Protein AF-A0A9D6H057-F1 (afdb_monomer_lite)

Structure (mmCIF, N/CA/C/O backbone):
data_AF-A0A9D6H057-F1
#
_entry.id   AF-A0A9D6H057-F1
#
loop_
_atom_site.group_PDB
_atom_site.id
_atom_site.type_symbol
_atom_site.label_atom_id
_atom_site.label_alt_id
_atom_site.label_comp_id
_atom_site.label_asym_id
_atom_site.label_entity_id
_atom_site.label_seq_id
_atom_site.pdbx_PDB_ins_code
_atom_site.Cartn_x
_atom_site.Cartn_y
_atom_site.Cartn_z
_atom_site.occupancy
_atom_site.B_iso_or_equiv
_atom_site.auth_seq_id
_atom_site.auth_comp_id
_atom_site.auth_asym_id
_atom_site.auth_atom_id
_atom_site.pdbx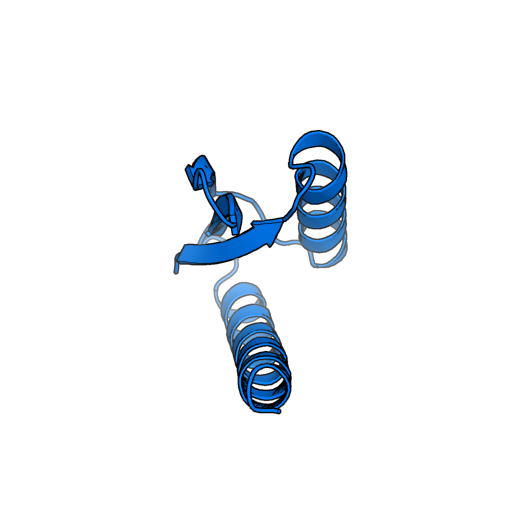_PDB_model_num
ATOM 1 N N . MET A 1 1 ? 3.099 2.737 10.962 1.00 73.69 1 MET A N 1
ATOM 2 C CA . MET A 1 1 ? 4.013 1.979 10.084 1.00 73.69 1 MET A CA 1
ATOM 3 C C . MET A 1 1 ? 3.884 2.493 8.664 1.00 73.69 1 MET A C 1
ATOM 5 O O . MET A 1 1 ? 2.777 2.857 8.271 1.00 73.69 1 MET A O 1
ATOM 9 N N . THR A 1 2 ? 5.003 2.544 7.943 1.00 83.12 2 THR A N 1
ATOM 10 C CA . THR A 1 2 ? 5.072 2.973 6.541 1.00 83.12 2 THR A CA 1
ATOM 11 C C . THR A 1 2 ? 5.619 1.816 5.717 1.00 83.12 2 THR A C 1
ATOM 13 O O . THR A 1 2 ? 6.627 1.226 6.096 1.00 83.12 2 THR A O 1
ATOM 16 N N . TYR A 1 3 ? 4.957 1.506 4.610 1.00 85.12 3 TYR A N 1
ATOM 17 C CA . TYR A 1 3 ? 5.294 0.427 3.689 1.00 85.12 3 TYR A CA 1
ATOM 18 C C . TYR A 1 3 ? 5.765 1.020 2.363 1.00 85.12 3 TYR A C 1
ATOM 20 O O . TYR A 1 3 ? 5.324 2.105 1.982 1.00 85.12 3 TYR A O 1
ATOM 28 N N . CYS A 1 4 ? 6.666 0.326 1.671 1.00 84.88 4 CYS A N 1
ATOM 29 C CA . CYS A 1 4 ? 7.230 0.764 0.397 1.00 84.88 4 CYS A CA 1
ATOM 30 C C . CYS A 1 4 ? 7.230 -0.398 -0.596 1.00 84.88 4 CYS A C 1
ATOM 32 O O . CYS A 1 4 ? 7.616 -1.510 -0.241 1.00 84.88 4 CYS A O 1
ATOM 34 N N . CYS A 1 5 ? 6.826 -0.126 -1.832 1.00 82.06 5 CYS A N 1
ATOM 35 C CA . CYS A 1 5 ? 6.944 -1.051 -2.953 1.00 82.06 5 CYS A CA 1
ATOM 36 C C . CYS A 1 5 ? 7.421 -0.299 -4.198 1.00 82.06 5 CYS A C 1
ATOM 38 O O . CYS A 1 5 ? 7.119 0.882 -4.372 1.00 82.06 5 CYS A O 1
ATOM 40 N N . THR A 1 6 ? 8.190 -0.971 -5.048 1.00 85.38 6 THR A N 1
ATOM 41 C CA . THR A 1 6 ? 8.638 -0.442 -6.338 1.00 85.38 6 THR A CA 1
ATOM 42 C C . THR A 1 6 ? 7.739 -0.972 -7.450 1.00 85.38 6 THR A C 1
ATOM 44 O O . THR A 1 6 ? 7.299 -2.120 -7.428 1.00 85.38 6 THR A O 1
ATOM 47 N N . CYS A 1 7 ? 7.427 -0.126 -8.425 1.00 85.12 7 CYS A N 1
ATOM 48 C CA . CYS A 1 7 ? 6.597 -0.480 -9.572 1.00 85.12 7 CYS A CA 1
ATOM 49 C C . CYS A 1 7 ? 7.064 0.269 -10.824 1.00 85.12 7 CYS A C 1
ATOM 51 O O . CYS A 1 7 ? 7.700 1.316 -10.727 1.00 85.12 7 CYS A O 1
ATOM 53 N N . ARG A 1 8 ? 6.752 -0.254 -12.015 1.00 86.94 8 ARG A N 1
ATOM 54 C CA . ARG A 1 8 ? 7.029 0.452 -13.280 1.00 86.94 8 ARG A CA 1
ATOM 55 C C . ARG A 1 8 ? 5.930 1.441 -13.655 1.00 86.94 8 ARG A C 1
ATOM 57 O O . ARG A 1 8 ? 6.234 2.463 -14.257 1.00 86.94 8 ARG A O 1
ATOM 64 N N . ASP A 1 9 ? 4.690 1.145 -13.267 1.00 87.75 9 ASP A N 1
ATOM 65 C CA . ASP A 1 9 ? 3.531 2.001 -13.497 1.00 87.75 9 ASP A CA 1
ATOM 66 C C . ASP A 1 9 ? 2.758 2.237 -12.181 1.00 87.75 9 ASP A C 1
ATOM 68 O O . ASP A 1 9 ? 2.079 1.331 -11.678 1.00 87.75 9 ASP A O 1
ATOM 72 N N . PRO A 1 10 ? 2.846 3.444 -11.594 1.00 87.50 10 PRO A N 1
ATOM 73 C CA . PRO A 1 10 ? 2.150 3.766 -10.358 1.00 87.50 10 PRO A CA 1
ATOM 74 C C . PRO A 1 10 ? 0.636 3.916 -10.559 1.00 87.50 10 PRO A C 1
ATOM 76 O O . PRO A 1 10 ? -0.108 3.730 -9.596 1.00 87.50 10 PRO A O 1
ATOM 79 N N . LEU A 1 11 ? 0.161 4.216 -11.776 1.00 88.88 11 LEU A N 1
ATOM 80 C CA . LEU A 1 11 ? -1.269 4.361 -12.066 1.00 88.88 11 LEU A CA 1
ATOM 81 C C . LEU A 1 11 ? -1.995 3.017 -12.019 1.00 88.88 11 LEU A C 1
ATOM 83 O O . LEU A 1 11 ? -3.174 2.975 -11.681 1.00 88.88 11 LEU A O 1
ATOM 87 N N . GLU A 1 12 ? -1.293 1.920 -12.295 1.00 88.38 12 GLU A N 1
ATOM 88 C CA . GLU A 1 12 ? -1.826 0.569 -12.134 1.00 88.38 12 GLU A CA 1
ATOM 89 C C . GLU A 1 12 ? -1.621 0.033 -10.706 1.00 88.38 12 GLU A C 1
ATOM 91 O O . GLU A 1 12 ? -2.507 -0.611 -10.134 1.00 88.38 12 GLU A O 1
ATOM 96 N N . ALA A 1 13 ? -0.461 0.312 -10.102 1.00 86.56 13 ALA A N 1
ATOM 97 C CA . ALA A 1 13 ? -0.105 -0.215 -8.787 1.00 86.56 13 ALA A CA 1
ATOM 98 C C . ALA A 1 13 ? -0.948 0.390 -7.653 1.00 86.56 13 ALA A C 1
ATOM 100 O O . ALA A 1 13 ? -1.429 -0.335 -6.779 1.00 86.56 13 ALA A O 1
ATOM 101 N N . VAL A 1 14 ? -1.166 1.708 -7.665 1.00 89.56 14 VAL A N 1
ATOM 102 C CA . VAL A 1 14 ? -1.874 2.410 -6.584 1.00 89.56 14 VAL A CA 1
ATOM 103 C C . VAL A 1 14 ? -3.321 1.926 -6.423 1.00 89.56 14 VAL A C 1
ATOM 105 O O . VAL A 1 14 ? -3.681 1.567 -5.300 1.00 89.56 14 VAL A O 1
ATOM 108 N N . PRO A 1 15 ? -4.157 1.828 -7.477 1.00 91.06 15 PRO A N 1
ATOM 109 C CA . PRO A 1 15 ? -5.519 1.313 -7.340 1.00 91.06 15 PRO A CA 1
ATOM 110 C C . PRO A 1 15 ? -5.573 -0.109 -6.778 1.00 91.06 15 PRO A C 1
ATOM 112 O O . PRO A 1 15 ? -6.443 -0.409 -5.963 1.00 91.06 15 PRO A O 1
ATOM 115 N N . ARG A 1 16 ? -4.625 -0.976 -7.160 1.00 88.88 16 ARG A N 1
ATOM 116 C CA . ARG A 1 16 ? -4.536 -2.349 -6.640 1.00 88.88 16 ARG A CA 1
ATOM 117 C C . ARG A 1 16 ? -4.203 -2.369 -5.149 1.00 88.88 16 ARG A C 1
ATOM 119 O O . ARG A 1 16 ? -4.823 -3.123 -4.403 1.00 88.88 16 ARG A O 1
ATOM 126 N N . ILE A 1 17 ? -3.272 -1.519 -4.708 1.00 87.44 17 ILE A N 1
ATOM 127 C CA . ILE A 1 17 ? -2.946 -1.352 -3.284 1.00 87.44 17 ILE A CA 1
ATOM 128 C C . ILE A 1 17 ? -4.183 -0.864 -2.526 1.00 87.44 17 ILE A C 1
ATOM 130 O O . ILE A 1 17 ? -4.550 -1.453 -1.512 1.00 87.44 17 ILE A O 1
ATOM 134 N N . LEU A 1 18 ? -4.864 0.168 -3.029 1.00 89.50 18 LEU A N 1
ATOM 135 C CA . LEU A 1 18 ? -6.062 0.714 -2.388 1.00 89.50 18 LEU A CA 1
ATOM 136 C C . LEU A 1 18 ? -7.196 -0.317 -2.296 1.00 89.50 18 LEU A C 1
ATOM 138 O O . LEU A 1 18 ? -7.825 -0.428 -1.244 1.00 89.50 18 LEU A O 1
ATOM 142 N N . ASP A 1 19 ? -7.439 -1.101 -3.351 1.00 90.00 19 ASP A N 1
ATOM 143 C CA . ASP A 1 19 ? -8.458 -2.157 -3.326 1.00 90.00 19 ASP A CA 1
ATOM 144 C C . ASP A 1 19 ? -8.092 -3.274 -2.337 1.00 90.00 19 ASP A C 1
ATOM 146 O O . ASP A 1 19 ? -8.949 -3.716 -1.569 1.00 90.00 19 ASP A O 1
ATOM 150 N N . ALA A 1 20 ? -6.819 -3.680 -2.279 1.00 85.81 20 ALA A N 1
ATOM 151 C CA . ALA A 1 20 ? -6.343 -4.663 -1.308 1.00 85.81 20 ALA A CA 1
ATOM 152 C C . ALA A 1 20 ? -6.532 -4.176 0.136 1.00 85.81 20 ALA A C 1
ATOM 154 O O . ALA A 1 20 ? -7.081 -4.905 0.965 1.00 85.81 20 ALA A O 1
ATOM 155 N N . LEU A 1 21 ? -6.149 -2.931 0.432 1.00 87.75 21 LEU A N 1
ATOM 156 C CA . LEU A 1 21 ? -6.357 -2.331 1.751 1.00 87.75 21 LEU A CA 1
ATOM 157 C C . LEU A 1 21 ? -7.846 -2.286 2.107 1.00 87.75 21 LEU A C 1
ATOM 159 O O . LEU A 1 21 ? -8.226 -2.713 3.196 1.00 87.75 21 LEU A O 1
ATOM 163 N N . ARG A 1 22 ? -8.703 -1.879 1.163 1.00 88.19 22 ARG A N 1
ATOM 164 C CA . ARG A 1 22 ? -10.157 -1.839 1.361 1.00 88.19 22 ARG A CA 1
ATOM 165 C C . ARG A 1 22 ? -10.743 -3.218 1.667 1.00 88.19 22 ARG A C 1
ATOM 167 O O . ARG A 1 22 ? -11.545 -3.335 2.589 1.00 88.19 22 ARG A O 1
ATOM 174 N N . ARG A 1 23 ? -10.335 -4.266 0.940 1.00 86.56 23 ARG A N 1
ATOM 175 C CA . ARG A 1 23 ? -10.780 -5.655 1.189 1.00 86.56 23 ARG A CA 1
ATOM 176 C C . ARG A 1 23 ? -10.353 -6.178 2.556 1.00 86.56 23 ARG A C 1
ATOM 178 O O . ARG A 1 23 ? -11.048 -7.006 3.133 1.00 86.56 23 ARG A O 1
ATOM 185 N N . LEU A 1 24 ? -9.227 -5.691 3.069 1.00 84.00 24 LEU A N 1
ATOM 186 C CA . LEU A 1 24 ? -8.713 -6.029 4.395 1.00 84.00 24 LEU A CA 1
ATOM 187 C C . LEU A 1 24 ? -9.291 -5.140 5.508 1.00 84.00 24 LEU A C 1
ATOM 189 O O . LEU A 1 24 ? -8.940 -5.322 6.672 1.00 84.00 24 LEU A O 1
ATOM 193 N N . GLY A 1 25 ? -10.165 -4.186 5.167 1.00 86.69 25 GLY A N 1
ATOM 194 C CA . GLY A 1 25 ? -10.721 -3.222 6.115 1.00 86.69 25 GLY A CA 1
ATOM 195 C C . GLY A 1 25 ? -9.696 -2.206 6.622 1.00 86.69 25 GLY A C 1
ATOM 196 O O . GLY A 1 25 ? -9.911 -1.592 7.655 1.00 86.69 25 GLY A O 1
ATOM 197 N N . LEU A 1 26 ? -8.573 -2.022 5.930 1.00 88.19 26 LEU A N 1
ATOM 198 C CA . LEU A 1 26 ? -7.508 -1.113 6.341 1.00 88.19 26 LEU A CA 1
ATOM 199 C C . LEU A 1 26 ? -7.722 0.266 5.721 1.00 88.19 26 LEU A C 1
ATOM 201 O O . LEU A 1 26 ? -7.873 0.408 4.507 1.00 88.19 26 LEU A O 1
ATOM 205 N N . ALA A 1 27 ? -7.674 1.301 6.555 1.00 87.62 27 ALA A N 1
ATOM 206 C CA . ALA A 1 27 ? -7.727 2.679 6.089 1.00 87.62 27 ALA A CA 1
ATOM 207 C C . ALA A 1 27 ? -6.320 3.212 5.786 1.00 87.62 27 ALA A C 1
ATOM 209 O O . ALA A 1 27 ? -5.395 3.078 6.590 1.00 87.62 27 ALA A O 1
ATOM 210 N N . LEU A 1 28 ? -6.171 3.863 4.635 1.00 89.69 28 LEU A N 1
ATOM 211 C CA . LEU A 1 28 ? -4.958 4.577 4.256 1.00 89.69 28 LEU A CA 1
ATOM 212 C C . LEU A 1 28 ? -4.877 5.907 5.024 1.00 89.69 28 LEU A C 1
ATOM 214 O O . LEU A 1 28 ? -5.840 6.668 5.054 1.00 89.69 28 LEU A O 1
ATOM 218 N N . LYS A 1 29 ? -3.722 6.203 5.622 1.00 90.88 29 LYS A N 1
ATOM 219 C CA . LYS A 1 29 ? -3.430 7.489 6.273 1.00 90.88 29 LYS A CA 1
ATOM 220 C C . LYS A 1 29 ? -2.673 8.442 5.351 1.00 90.88 29 LYS A C 1
ATOM 222 O O . LYS A 1 29 ? -2.942 9.636 5.353 1.00 90.88 29 LYS A O 1
ATOM 227 N N . ALA A 1 30 ? -1.699 7.925 4.610 1.00 91.69 30 ALA A N 1
ATOM 228 C CA . ALA A 1 30 ? -0.886 8.712 3.691 1.00 91.69 30 ALA A CA 1
ATOM 229 C C . ALA A 1 30 ? -0.416 7.843 2.525 1.00 91.69 30 ALA A C 1
ATOM 231 O O . ALA A 1 30 ? -0.168 6.651 2.708 1.00 91.69 30 ALA A O 1
ATOM 232 N N . LEU A 1 31 ? -0.261 8.457 1.356 1.00 92.44 31 LEU A N 1
ATOM 233 C CA . LEU A 1 31 ? 0.293 7.851 0.151 1.00 92.44 31 LEU A CA 1
ATOM 234 C C . LEU A 1 31 ? 1.250 8.856 -0.489 1.00 92.44 31 LEU A C 1
ATOM 236 O O . LEU A 1 31 ? 0.907 10.024 -0.653 1.00 92.44 31 LEU A O 1
ATOM 240 N N . GLN A 1 32 ? 2.435 8.392 -0.851 1.00 93.19 32 GLN A N 1
ATOM 241 C CA . GLN A 1 32 ? 3.451 9.155 -1.550 1.00 93.19 32 GLN A CA 1
ATOM 242 C C . GLN A 1 32 ? 3.989 8.306 -2.696 1.00 93.19 32 GLN A C 1
ATOM 244 O O . GLN A 1 32 ? 4.231 7.111 -2.537 1.00 93.19 32 GLN A O 1
ATOM 249 N N . ILE A 1 33 ? 4.183 8.933 -3.849 1.00 92.12 33 ILE A N 1
ATOM 250 C CA . ILE A 1 33 ? 4.768 8.300 -5.026 1.00 92.12 33 ILE A CA 1
ATOM 251 C C . ILE A 1 33 ? 6.014 9.102 -5.369 1.00 92.12 33 ILE A C 1
ATOM 253 O O . ILE A 1 33 ? 5.953 10.322 -5.505 1.00 92.12 33 ILE A O 1
ATOM 257 N N . GLU A 1 34 ? 7.142 8.420 -5.476 1.00 91.44 34 GLU A N 1
ATOM 258 C CA . GLU A 1 34 ? 8.436 9.013 -5.783 1.00 91.44 34 GLU A CA 1
ATOM 259 C C . GLU A 1 34 ? 8.986 8.351 -7.043 1.00 91.44 34 GLU A C 1
ATOM 261 O O . GLU A 1 34 ? 8.992 7.126 -7.153 1.00 91.44 34 GLU A O 1
ATOM 266 N N . SER A 1 35 ? 9.422 9.150 -8.015 1.00 89.12 35 SER A N 1
ATOM 267 C CA . SER A 1 35 ? 10.120 8.616 -9.184 1.00 89.12 35 SER A CA 1
ATOM 268 C C . SER A 1 35 ? 11.533 8.208 -8.778 1.00 89.12 35 SER A C 1
ATOM 270 O O . SER A 1 35 ? 12.305 9.024 -8.273 1.00 89.12 35 SER A O 1
ATOM 272 N N . CYS A 1 36 ? 11.874 6.946 -9.007 1.00 83.50 36 CYS A N 1
ATOM 273 C CA . CYS A 1 36 ? 13.214 6.407 -8.846 1.00 83.50 36 CYS A CA 1
ATOM 274 C C . CYS A 1 36 ? 13.762 6.122 -10.243 1.00 83.50 36 CYS A C 1
ATOM 276 O O . CYS A 1 36 ? 13.532 5.043 -10.778 1.00 83.50 36 CYS A O 1
ATOM 278 N N . GLN A 1 37 ? 14.474 7.096 -10.818 1.00 70.62 37 GLN A N 1
ATOM 279 C CA . GLN A 1 37 ? 14.915 7.140 -12.222 1.00 70.62 37 GLN A CA 1
ATOM 280 C C . GLN A 1 37 ? 15.246 5.772 -12.849 1.00 70.62 37 GLN A C 1
ATOM 282 O O . GLN A 1 37 ? 14.681 5.426 -13.881 1.00 70.62 37 GLN A O 1
ATOM 287 N N . GLU A 1 38 ? 16.103 4.969 -12.211 1.00 70.94 38 GLU A N 1
ATOM 288 C CA . GLU A 1 38 ? 16.553 3.679 -12.760 1.00 70.94 38 GLU A CA 1
ATOM 289 C C . GLU A 1 38 ? 15.672 2.470 -12.396 1.00 70.94 38 GLU A C 1
ATOM 291 O O . GLU A 1 38 ? 15.813 1.402 -12.985 1.00 70.94 38 GLU A O 1
ATOM 296 N N . ARG A 1 39 ? 14.755 2.604 -11.430 1.00 69.62 39 ARG A N 1
ATOM 297 C CA . ARG A 1 39 ? 13.947 1.494 -10.880 1.00 69.62 39 ARG A CA 1
ATOM 298 C C . ARG A 1 39 ? 12.432 1.681 -11.035 1.00 69.62 39 ARG A C 1
ATOM 300 O O . ARG A 1 39 ? 11.665 0.853 -10.545 1.00 69.62 39 ARG A O 1
ATOM 307 N N . GLY A 1 40 ? 11.995 2.740 -11.719 1.00 86.62 40 GLY A N 1
ATOM 308 C CA . GLY A 1 40 ? 10.584 3.082 -11.907 1.00 86.62 40 GLY A CA 1
ATOM 309 C C . GLY A 1 40 ? 10.079 4.040 -10.830 1.00 86.62 40 GLY A C 1
ATOM 310 O O . GLY A 1 40 ? 10.591 5.144 -10.685 1.00 86.62 40 GLY A O 1
ATOM 311 N N . TYR A 1 41 ? 9.061 3.640 -10.077 1.00 88.56 41 TYR A N 1
ATOM 312 C CA . TYR A 1 41 ? 8.404 4.459 -9.062 1.00 88.56 41 TYR A CA 1
ATOM 313 C C . TYR A 1 41 ? 8.353 3.723 -7.728 1.00 88.56 41 TYR A C 1
ATOM 3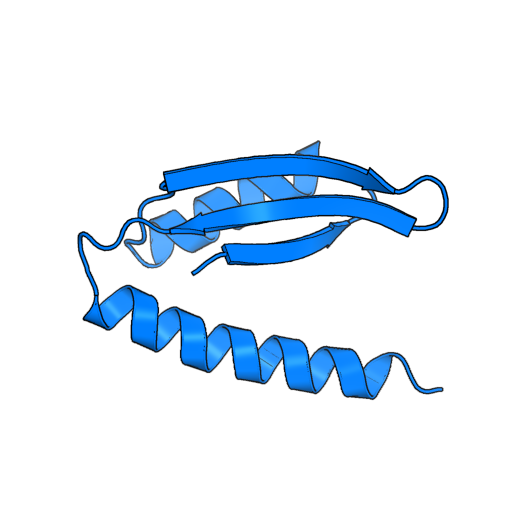15 O O . TYR A 1 41 ? 7.940 2.565 -7.660 1.00 88.56 41 TYR A O 1
ATOM 323 N N . ALA A 1 42 ? 8.728 4.408 -6.655 1.00 88.81 42 ALA A N 1
ATOM 324 C CA . ALA A 1 42 ? 8.518 3.956 -5.292 1.00 88.81 42 ALA A CA 1
ATOM 325 C C . ALA A 1 42 ? 7.172 4.477 -4.782 1.00 88.81 42 ALA A C 1
ATOM 327 O O . ALA A 1 42 ? 6.955 5.684 -4.664 1.00 88.81 42 ALA A O 1
ATOM 328 N N . VAL A 1 43 ? 6.270 3.560 -4.447 1.00 89.31 43 VAL A N 1
ATOM 329 C CA . VAL A 1 43 ? 4.992 3.862 -3.807 1.00 89.31 43 VAL A CA 1
ATOM 330 C C . VAL A 1 43 ? 5.140 3.591 -2.316 1.00 89.31 43 VAL A C 1
ATOM 332 O O . VAL A 1 43 ? 5.306 2.446 -1.886 1.00 89.31 43 VAL A O 1
ATOM 335 N N . ARG A 1 44 ? 5.085 4.661 -1.524 1.00 90.62 44 ARG A N 1
ATOM 336 C CA . ARG A 1 44 ? 5.137 4.634 -0.062 1.00 90.62 44 ARG A CA 1
ATOM 337 C C . ARG A 1 44 ? 3.759 4.918 0.506 1.00 90.62 44 ARG A C 1
ATOM 339 O O . ARG A 1 44 ? 3.115 5.887 0.117 1.00 90.62 44 ARG A O 1
ATOM 346 N N . PHE A 1 45 ? 3.308 4.114 1.458 1.00 90.19 45 PHE A N 1
ATOM 347 C CA . PHE A 1 45 ? 2.016 4.327 2.098 1.00 90.19 45 PHE A CA 1
ATOM 348 C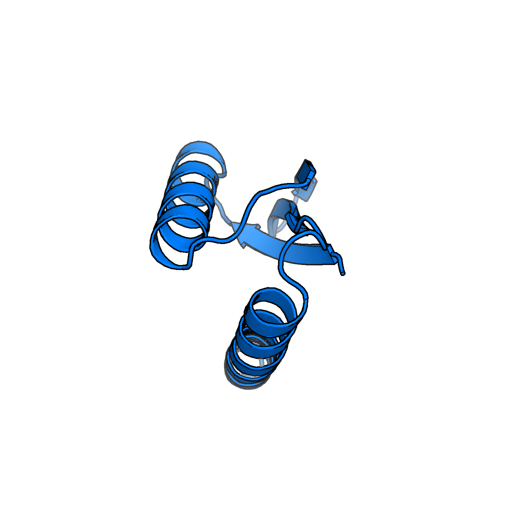 C . PHE A 1 45 ? 2.040 4.039 3.593 1.00 90.19 45 PHE A C 1
ATOM 350 O O . PHE A 1 45 ? 2.774 3.179 4.070 1.00 90.19 45 PHE A O 1
ATOM 357 N N . ALA A 1 46 ? 1.212 4.760 4.341 1.00 90.06 46 ALA A N 1
ATOM 358 C CA . ALA A 1 46 ? 1.009 4.560 5.767 1.00 90.06 46 ALA A CA 1
ATOM 359 C C . ALA A 1 46 ? -0.450 4.202 6.040 1.00 90.06 46 ALA A C 1
ATOM 361 O O . ALA A 1 46 ? -1.357 4.783 5.443 1.00 90.06 46 ALA A O 1
ATOM 362 N N . LEU A 1 47 ? -0.672 3.279 6.971 1.00 89.94 47 LEU A N 1
ATOM 363 C CA . LEU A 1 47 ? -2.008 2.858 7.390 1.00 89.94 47 LEU A CA 1
ATOM 364 C C . LEU A 1 47 ? -2.474 3.634 8.624 1.00 89.94 47 LEU A C 1
ATOM 366 O O . LEU A 1 47 ? -1.667 4.079 9.447 1.00 89.94 47 LEU A O 1
ATOM 370 N N . SER A 1 48 ? -3.786 3.802 8.747 1.00 86.31 48 SER A N 1
ATOM 371 C CA . SER A 1 48 ? -4.427 4.350 9.937 1.00 86.31 48 SER A CA 1
ATOM 372 C C . SER A 1 48 ? -4.350 3.351 11.088 1.00 86.31 48 SER A C 1
ATOM 374 O O . SER A 1 48 ? -4.609 2.166 10.905 1.00 86.31 48 SER A O 1
ATOM 376 N N . LEU A 1 49 ? -4.046 3.842 12.290 1.00 78.94 49 LEU A N 1
ATOM 377 C CA . LEU A 1 49 ? -3.996 3.037 13.517 1.00 78.94 49 LEU A CA 1
ATOM 378 C C . LEU A 1 49 ? -5.367 2.886 14.192 1.00 78.94 49 LEU A C 1
ATOM 380 O O . LEU A 1 49 ? -5.433 2.44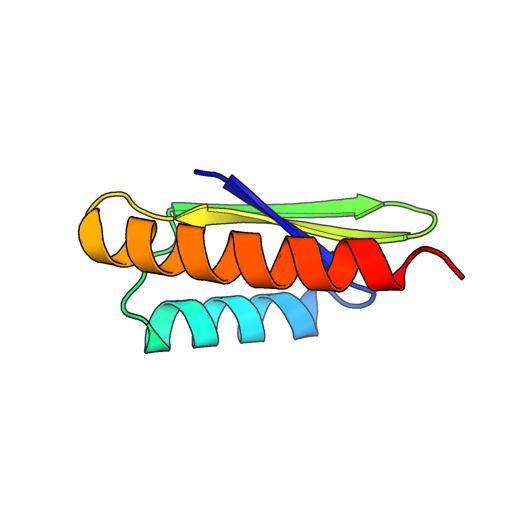3 15.332 1.00 78.94 49 LEU A O 1
ATOM 384 N N . ALA A 1 50 ? -6.455 3.261 13.513 1.00 79.69 50 ALA A N 1
ATOM 385 C CA . ALA A 1 50 ? -7.809 3.102 14.041 1.00 79.69 50 ALA A CA 1
ATOM 386 C C . ALA A 1 50 ? -8.172 1.627 14.312 1.00 79.69 50 ALA A C 1
ATOM 388 O O . ALA A 1 50 ? -9.022 1.360 15.153 1.00 79.69 50 ALA A O 1
ATOM 389 N N . GLU A 1 51 ? -7.504 0.682 13.642 1.00 75.50 51 GLU A N 1
ATOM 390 C CA . GLU A 1 51 ? -7.676 -0.761 13.846 1.00 75.50 51 GLU A CA 1
ATOM 391 C C . GLU A 1 51 ? -6.312 -1.449 14.046 1.00 75.50 51 GLU A C 1
ATOM 393 O O . GLU A 1 51 ? -5.764 -2.044 13.110 1.00 75.50 51 GLU A O 1
ATOM 398 N N . PRO A 1 52 ? -5.721 -1.354 15.251 1.00 78.94 52 PRO A N 1
ATOM 399 C CA . PRO A 1 52 ? -4.348 -1.794 15.503 1.00 78.94 52 PRO A CA 1
ATOM 400 C C . PRO A 1 52 ? -4.142 -3.298 15.269 1.00 78.94 52 PRO A C 1
ATOM 402 O O . PRO A 1 52 ? -3.108 -3.689 14.729 1.00 78.94 52 PRO A O 1
ATOM 405 N N . ASP A 1 53 ? -5.132 -4.140 15.581 1.00 84.06 53 ASP A N 1
ATOM 406 C CA . ASP A 1 53 ? -5.039 -5.595 15.388 1.00 84.06 53 ASP A CA 1
ATOM 407 C C . ASP A 1 53 ? -4.937 -5.985 13.908 1.00 84.06 53 ASP A C 1
ATOM 409 O O . ASP A 1 53 ? -4.123 -6.828 13.523 1.00 84.06 53 ASP A O 1
ATOM 413 N N . ARG A 1 54 ? -5.726 -5.332 13.046 1.00 80.81 54 ARG A N 1
ATOM 414 C CA . ARG A 1 54 ? -5.697 -5.579 11.597 1.00 80.81 54 ARG A CA 1
ATOM 415 C C . ARG A 1 54 ? -4.409 -5.066 10.971 1.00 80.81 54 ARG A C 1
ATOM 417 O O . ARG A 1 54 ? -3.844 -5.738 10.111 1.00 80.81 54 ARG A O 1
ATOM 424 N N . VAL A 1 55 ? -3.928 -3.907 11.423 1.00 81.75 55 VAL A N 1
ATOM 425 C CA . VAL A 1 55 ? -2.638 -3.356 10.991 1.00 81.75 55 VAL A CA 1
ATOM 426 C C . VAL A 1 55 ? -1.494 -4.292 11.378 1.00 81.75 55 VAL A C 1
ATOM 428 O O . VAL A 1 55 ? -0.633 -4.549 10.543 1.00 81.75 55 VAL A O 1
ATOM 431 N N . ASN A 1 56 ? -1.508 -4.867 12.583 1.00 82.50 56 ASN A N 1
ATOM 432 C CA . ASN A 1 56 ? -0.504 -5.849 13.005 1.00 82.50 56 ASN A CA 1
ATOM 433 C C . ASN A 1 56 ? -0.558 -7.136 12.173 1.00 82.50 56 ASN A C 1
ATOM 435 O O . ASN A 1 56 ? 0.478 -7.657 11.763 1.00 82.50 56 ASN A O 1
ATOM 439 N N . LEU A 1 57 ? -1.756 -7.646 11.877 1.00 82.12 57 LEU A N 1
ATOM 440 C CA . LEU A 1 57 ? -1.912 -8.836 11.038 1.00 82.12 57 LEU A CA 1
ATOM 441 C C . LEU A 1 57 ? -1.433 -8.586 9.600 1.00 82.12 57 LEU A C 1
ATOM 443 O O . LEU A 1 57 ? -0.795 -9.452 9.000 1.00 82.12 57 LEU A O 1
ATOM 447 N N . PHE A 1 58 ? -1.693 -7.391 9.066 1.00 83.81 58 PHE A N 1
ATOM 448 C CA . PHE A 1 58 ? -1.150 -6.955 7.784 1.00 83.81 58 PHE A CA 1
ATOM 449 C C . PHE A 1 58 ? 0.373 -6.824 7.822 1.00 83.81 58 PHE A C 1
ATOM 451 O O . PHE A 1 58 ? 1.028 -7.357 6.934 1.00 83.81 58 PHE A O 1
ATOM 458 N N . ALA A 1 59 ? 0.934 -6.180 8.850 1.00 80.62 59 ALA A N 1
ATOM 459 C CA . ALA A 1 59 ? 2.376 -6.006 9.015 1.00 80.62 59 ALA A CA 1
ATOM 460 C C . ALA A 1 59 ? 3.108 -7.353 8.993 1.00 80.62 59 ALA A C 1
ATOM 462 O O . ALA A 1 59 ? 3.993 -7.545 8.169 1.00 80.62 59 ALA A O 1
ATOM 463 N N . ASN A 1 60 ? 2.650 -8.323 9.791 1.00 80.94 60 ASN A N 1
ATOM 464 C CA . ASN A 1 60 ? 3.245 -9.661 9.837 1.00 80.94 60 ASN A CA 1
ATOM 465 C C . ASN A 1 60 ? 3.211 -10.372 8.474 1.00 80.94 60 ASN A C 1
ATOM 467 O O . ASN A 1 60 ? 4.172 -11.029 8.086 1.00 80.94 60 ASN A O 1
ATOM 471 N N . ARG A 1 61 ? 2.108 -10.245 7.724 1.00 79.06 61 ARG A N 1
ATOM 472 C CA . ARG A 1 61 ? 1.989 -10.855 6.388 1.00 79.06 61 ARG A CA 1
ATOM 473 C C . ARG A 1 61 ? 2.824 -10.129 5.339 1.00 79.06 61 ARG A C 1
ATOM 475 O O . ARG A 1 61 ? 3.400 -10.779 4.472 1.00 79.06 61 ARG A O 1
ATOM 482 N N . PHE A 1 62 ? 2.877 -8.803 5.404 1.00 77.31 62 PHE A N 1
ATOM 483 C CA . PHE A 1 62 ? 3.672 -7.988 4.496 1.00 77.31 62 PHE A CA 1
ATOM 484 C C . PHE A 1 62 ? 5.166 -8.237 4.708 1.00 77.31 62 PHE A C 1
ATOM 486 O O . PHE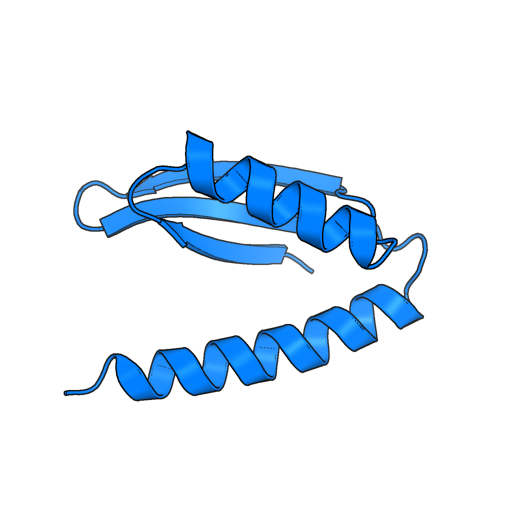 A 1 62 ? 5.889 -8.405 3.731 1.00 77.31 62 PHE A O 1
ATOM 493 N N . ASP A 1 63 ? 5.615 -8.340 5.959 1.00 70.81 63 ASP A N 1
ATOM 494 C CA . ASP A 1 63 ? 7.008 -8.637 6.288 1.00 70.81 63 ASP A CA 1
ATOM 495 C C . ASP A 1 63 ? 7.420 -10.007 5.739 1.00 70.81 63 ASP A C 1
ATOM 497 O O . ASP A 1 63 ? 8.443 -10.096 5.064 1.00 70.81 63 ASP A O 1
ATOM 501 N N . LEU A 1 64 ? 6.580 -11.037 5.900 1.00 68.56 64 LEU A N 1
ATOM 502 C CA . LEU A 1 64 ? 6.811 -12.365 5.313 1.00 68.56 64 LEU A CA 1
ATOM 503 C C . LEU A 1 64 ? 6.907 -12.328 3.779 1.00 68.56 64 LEU A C 1
ATOM 505 O O . LEU A 1 64 ? 7.803 -12.939 3.202 1.00 68.56 64 LEU A O 1
ATOM 509 N N . LEU A 1 65 ? 6.006 -11.600 3.113 1.00 66.12 65 LEU A N 1
ATOM 510 C CA . LEU A 1 65 ? 6.023 -11.462 1.653 1.00 66.12 65 LEU A CA 1
ATOM 511 C C . LEU A 1 65 ? 7.246 -10.675 1.169 1.00 66.12 65 LEU A C 1
ATOM 513 O O . LEU A 1 65 ? 7.877 -11.060 0.191 1.00 66.12 65 LEU A O 1
ATOM 517 N N . SER A 1 66 ? 7.604 -9.597 1.865 1.00 63.78 66 SER A N 1
ATOM 518 C CA . SER A 1 66 ? 8.768 -8.781 1.521 1.00 63.78 66 SER A CA 1
ATOM 519 C C . SER A 1 66 ? 10.088 -9.517 1.759 1.00 63.78 66 SER A C 1
ATOM 521 O O . SER A 1 66 ? 11.019 -9.348 0.976 1.00 63.78 66 SER A O 1
ATOM 523 N N . ALA A 1 67 ? 10.160 -10.365 2.790 1.00 59.88 67 ALA A N 1
ATOM 524 C CA . ALA A 1 67 ? 11.298 -11.240 3.042 1.00 59.88 67 ALA A CA 1
ATOM 525 C C . ALA A 1 67 ? 11.446 -12.279 1.922 1.00 59.88 67 ALA A C 1
ATOM 527 O O . ALA A 1 67 ? 12.518 -12.378 1.334 1.00 59.88 67 ALA A O 1
ATOM 528 N N . ALA A 1 68 ? 10.353 -12.954 1.549 1.00 55.91 68 ALA A N 1
ATOM 529 C CA . ALA A 1 68 ? 10.356 -13.920 0.452 1.00 55.91 68 ALA A CA 1
ATOM 530 C C . ALA A 1 68 ? 10.734 -13.286 -0.899 1.00 55.91 68 ALA A C 1
ATOM 532 O O . ALA A 1 68 ? 11.380 -13.923 -1.719 1.00 55.91 68 ALA A O 1
ATOM 533 N N . TRP A 1 69 ? 10.352 -12.030 -1.148 1.00 51.69 69 TRP A N 1
ATOM 534 C CA . TRP A 1 69 ? 10.708 -11.327 -2.387 1.00 51.69 69 TRP A CA 1
ATOM 535 C C . TRP A 1 69 ? 12.159 -10.832 -2.390 1.00 51.69 69 TRP A C 1
ATOM 537 O O . TRP A 1 69 ? 12.796 -10.861 -3.439 1.00 51.69 69 TRP A O 1
ATOM 547 N N . ARG A 1 70 ? 12.709 -10.429 -1.235 1.00 48.53 70 ARG A N 1
ATOM 548 C CA . ARG A 1 70 ? 14.134 -10.064 -1.110 1.00 48.53 70 ARG A CA 1
ATOM 549 C C . ARG A 1 70 ? 15.073 -11.237 -1.369 1.00 48.53 70 ARG A C 1
ATOM 551 O O . ARG A 1 70 ? 16.159 -11.014 -1.888 1.00 48.53 70 ARG A O 1
ATOM 558 N N . GLU A 1 71 ? 14.675 -12.458 -1.020 1.00 42.88 71 GLU A N 1
ATOM 559 C CA . GLU A 1 71 ? 15.471 -13.657 -1.319 1.00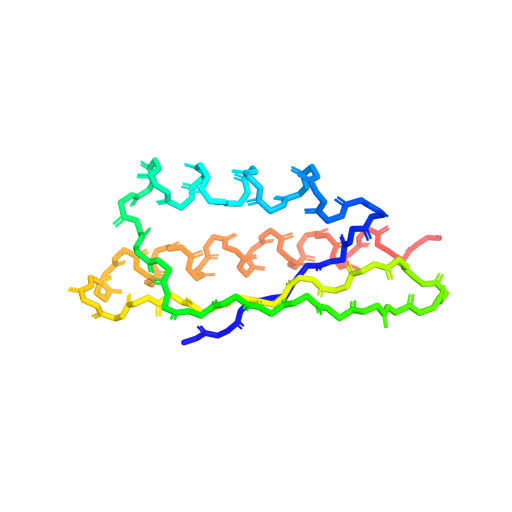 42.88 71 GLU A CA 1
ATOM 560 C C . GLU A 1 71 ? 15.499 -13.985 -2.822 1.00 42.88 71 GLU A C 1
ATOM 562 O O . GLU A 1 71 ? 16.454 -14.593 -3.289 1.00 42.88 71 GLU A O 1
ATOM 567 N N . VAL A 1 72 ? 14.508 -13.528 -3.597 1.00 43.81 72 VAL A N 1
ATOM 568 C CA . VAL A 1 72 ? 14.403 -13.780 -5.048 1.00 43.81 72 VAL A CA 1
ATOM 569 C C . VAL A 1 72 ? 15.172 -12.746 -5.892 1.00 43.81 72 VAL A C 1
ATOM 571 O O . VAL A 1 72 ? 15.447 -12.996 -7.059 1.00 43.81 72 VAL A O 1
ATOM 574 N N . GLU A 1 73 ? 15.588 -11.604 -5.328 1.00 39.97 73 GLU A N 1
ATOM 575 C CA . GLU A 1 73 ? 16.450 -10.619 -6.022 1.00 39.97 73 GLU A CA 1
ATOM 576 C C . GLU A 1 73 ? 17.956 -10.985 -6.002 1.00 39.97 73 GLU A C 1
ATOM 578 O O . GLU A 1 73 ? 18.783 -10.199 -6.462 1.00 39.97 73 GLU A O 1
ATOM 583 N N . HIS A 1 74 ? 18.324 -12.164 -5.487 1.00 35.25 74 HIS A N 1
ATOM 584 C CA . HIS A 1 74 ? 19.698 -12.678 -5.435 1.00 35.25 74 HIS A CA 1
ATOM 585 C C . HIS A 1 74 ? 19.885 -13.909 -6.350 1.00 35.25 74 HIS A C 1
ATOM 587 O O . HIS A 1 74 ? 20.189 -14.994 -5.868 1.00 35.25 74 HIS A O 1
ATOM 593 N N . GLU A 1 75 ? 19.752 -13.734 -7.668 1.00 32.72 75 GLU A N 1
ATOM 594 C CA . GLU A 1 75 ? 20.366 -14.609 -8.691 1.00 32.72 75 GLU A CA 1
ATOM 595 C C . GLU A 1 75 ? 20.884 -13.782 -9.874 1.00 32.72 75 GLU A C 1
ATOM 597 O O . GLU A 1 75 ? 20.136 -12.907 -10.372 1.00 32.72 75 GLU A O 1
#

Radius of gyration: 12.96 Å; chains: 1; bounding box: 31×24×29 Å

Sequence (75 aa):
MTYCCTCRDPLEAVPRILDALRRLGLALKALQIESCQERGYAVRFALSLAEPDRVNLFANRFDLLSAAWREVEHE

Foldseek 3Di:
DKDKDFDQDCVVVVVVVVVVCVVLVWAWPDWDWAQDPVGHIMIMTDTDCPPVVSVVVVVVVVVVVVVVVVVVVPD

Secondary structure (DSSP, 8-state):
-EEEEEES-HHHHHHHHHHHHHHTTPPEEEEEEEEETTTEEEEEEEE-TTSHHHHHHHHHHHHHHHHHHHHHT--

pLDDT: mean 79.58, std 14.4, range [32.72, 93.19]